Protein AF-A0A0F9HQ62-F1 (afdb_monomer_lite)

Secondary structure (DSSP, 8-state):
--SSHHHHGGGTS---S----------S-EE-TTS-EE-TTT--GGG--HHHHHHHHHHPBSGGG-SSS--BHHHHHHHHHHSS-SS-HHHHHHTTGGGG-

Organism: NCBI:txid412755

Sequence (101 aa):
MKNLRKKIARWLDPFPWPIEEAKIPQRKGTGTYTGRTLNIFTMGPNDVHVMDIAHALSNMCRYNGQVSHFYSVAEHCVLMARSKFPGDPKWKLLHDAGEAY

pLDDT: mean 83.93, std 18.99, range [43.59, 98.62]

Structure (mmCIF, N/CA/C/O backbone):
data_AF-A0A0F9HQ62-F1
#
_entry.id   AF-A0A0F9HQ62-F1
#
loop_
_atom_site.group_PDB
_atom_site.id
_atom_site.type_symbol
_atom_site.label_atom_id
_atom_site.label_alt_id
_atom_site.label_comp_id
_atom_site.label_asym_id
_atom_site.label_entity_id
_atom_site.label_seq_id
_atom_site.pdbx_PDB_ins_code
_atom_site.Cartn_x
_atom_site.Cartn_y
_atom_site.Cartn_z
_atom_site.occupancy
_atom_site.B_iso_or_equiv
_atom_site.auth_seq_id
_atom_site.auth_comp_id
_atom_site.auth_asym_id
_atom_site.auth_atom_id
_atom_site.pdbx_PDB_model_num
ATOM 1 N N . M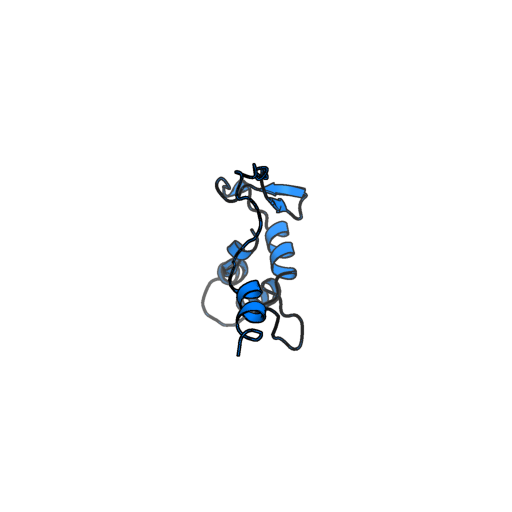ET A 1 1 ? -41.510 40.687 14.246 1.00 48.97 1 MET A N 1
ATOM 2 C CA . MET A 1 1 ? -40.257 40.469 13.476 1.00 48.97 1 MET A CA 1
ATOM 3 C C . MET A 1 1 ? -38.975 40.614 14.327 1.00 48.97 1 MET A C 1
ATOM 5 O O . MET A 1 1 ? -38.017 41.226 13.881 1.00 48.97 1 MET A O 1
ATOM 9 N N . LYS A 1 2 ? -38.905 40.042 15.545 1.00 47.22 2 LYS A N 1
ATOM 10 C CA . LYS A 1 2 ? -37.689 40.100 16.401 1.00 47.22 2 LYS A CA 1
ATOM 11 C C . LYS A 1 2 ? -37.133 38.726 16.821 1.00 47.22 2 LYS A C 1
ATOM 13 O O . LYS A 1 2 ? -36.043 38.668 17.373 1.00 47.22 2 LYS A O 1
ATOM 18 N N . ASN A 1 3 ? -37.824 37.628 16.492 1.00 50.69 3 ASN A N 1
ATOM 19 C CA . ASN A 1 3 ? -37.483 36.280 16.976 1.00 50.69 3 ASN A CA 1
ATOM 20 C C . ASN A 1 3 ? -36.916 35.311 15.926 1.00 50.69 3 ASN A C 1
ATOM 22 O O . ASN A 1 3 ? -36.605 34.179 16.277 1.00 50.69 3 ASN A O 1
ATOM 26 N N . LEU A 1 4 ? -36.713 35.734 14.672 1.00 44.91 4 LEU A N 1
ATOM 27 C CA . LEU A 1 4 ? -36.102 34.865 13.652 1.00 44.91 4 LEU A CA 1
ATOM 28 C C . LEU A 1 4 ? -34.595 35.120 13.462 1.00 44.91 4 LEU A C 1
ATOM 30 O O . LEU A 1 4 ? -33.841 34.189 13.206 1.00 44.91 4 LEU A O 1
ATOM 34 N N . ARG A 1 5 ? -34.121 36.356 13.687 1.00 45.31 5 ARG A N 1
ATOM 35 C CA . ARG A 1 5 ? -32.700 36.719 13.508 1.00 45.31 5 ARG A CA 1
ATOM 36 C C . ARG A 1 5 ? -31.768 36.217 14.620 1.00 45.31 5 ARG A C 1
ATOM 38 O O . ARG A 1 5 ? -30.586 36.039 14.367 1.00 45.31 5 ARG A O 1
ATOM 45 N N . LYS A 1 6 ? -32.277 35.927 15.825 1.00 44.19 6 LYS A N 1
ATOM 46 C CA . LYS A 1 6 ? -31.451 35.412 16.940 1.00 44.19 6 LYS A CA 1
ATOM 47 C C . LYS A 1 6 ? -31.192 33.901 16.889 1.00 44.19 6 LYS A C 1
ATOM 49 O O . LYS A 1 6 ? -30.223 33.445 17.477 1.00 44.19 6 LYS A O 1
ATOM 54 N N . LYS A 1 7 ? -32.026 33.120 16.190 1.00 43.59 7 LYS A N 1
ATOM 55 C CA . LYS A 1 7 ? -31.849 31.657 16.090 1.00 43.59 7 LYS A CA 1
ATOM 56 C C . LYS A 1 7 ? -30.829 31.243 15.022 1.00 43.59 7 LYS A C 1
ATOM 58 O O . LYS A 1 7 ? -30.242 30.177 15.143 1.00 43.59 7 LYS A O 1
ATOM 63 N N . ILE A 1 8 ? -30.596 32.094 14.021 1.00 44.50 8 ILE A N 1
ATOM 64 C CA . ILE A 1 8 ? -29.643 31.839 12.927 1.00 44.50 8 ILE A CA 1
ATOM 65 C C . ILE A 1 8 ? -28.205 32.221 13.330 1.00 44.50 8 ILE A C 1
ATOM 67 O O . ILE A 1 8 ? -27.259 31.577 12.897 1.00 44.50 8 ILE A O 1
ATOM 71 N N . ALA A 1 9 ? -28.031 33.190 14.236 1.00 44.97 9 ALA A N 1
ATOM 72 C CA . ALA A 1 9 ? -26.712 33.662 14.677 1.00 44.97 9 ALA A CA 1
ATOM 73 C C . ALA A 1 9 ? -25.855 32.605 15.406 1.00 44.97 9 ALA A C 1
ATOM 75 O O . ALA A 1 9 ? -24.640 32.725 15.437 1.00 44.97 9 ALA A O 1
ATOM 76 N N . ARG A 1 10 ? -26.453 31.535 15.946 1.00 47.06 10 ARG A N 1
ATOM 77 C CA . ARG A 1 10 ? -25.725 30.496 16.700 1.00 47.06 10 ARG A CA 1
ATOM 78 C C . ARG A 1 10 ? -24.934 29.513 15.818 1.00 47.06 10 ARG A C 1
ATOM 80 O O . A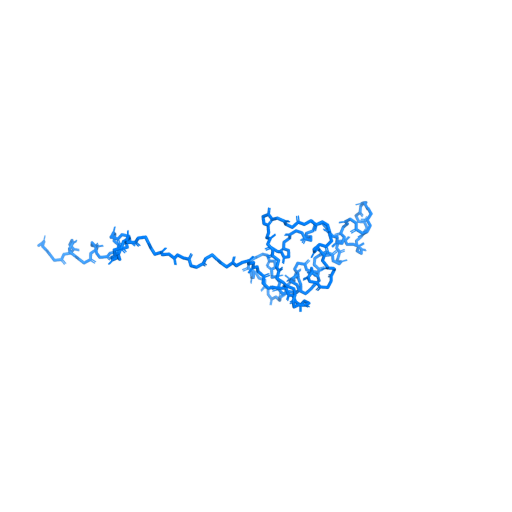RG A 1 10 ? -24.153 28.735 16.347 1.00 47.06 10 ARG A O 1
ATOM 87 N N . TRP A 1 11 ? -25.133 29.548 14.499 1.00 52.00 11 TRP A N 1
ATOM 88 C CA . TRP A 1 11 ? -24.398 28.724 13.527 1.00 52.00 11 TRP A CA 1
ATOM 89 C C . TRP A 1 11 ? -23.307 29.500 12.773 1.00 52.00 11 TRP A C 1
ATOM 91 O O . TRP A 1 11 ? -22.621 28.916 11.943 1.00 52.00 11 TRP A O 1
ATOM 101 N N . LEU A 1 12 ? -23.175 30.808 13.025 1.00 51.12 12 LEU A N 1
ATOM 102 C CA . LEU A 1 12 ? -22.242 31.694 12.318 1.00 51.12 12 LEU A CA 1
ATOM 103 C C . LEU A 1 12 ? -21.084 32.198 13.193 1.00 51.12 12 LEU A C 1
ATOM 105 O O . LEU A 1 12 ? -20.182 32.832 12.655 1.00 51.12 12 LEU A O 1
ATOM 109 N N . ASP A 1 13 ? -21.069 31.891 14.493 1.00 56.72 13 ASP A N 1
ATOM 110 C CA . ASP A 1 13 ? -19.880 32.056 15.337 1.00 56.72 13 ASP A CA 1
ATOM 111 C C . ASP A 1 13 ? -18.999 30.808 15.172 1.00 56.72 13 ASP A C 1
ATOM 113 O O . ASP A 1 13 ? -19.408 29.732 15.618 1.00 56.72 13 ASP A O 1
ATOM 117 N N . PRO A 1 14 ? -17.821 30.890 14.519 1.00 55.97 14 PRO A N 1
ATOM 118 C CA . PRO A 1 14 ? -17.131 29.687 14.069 1.00 55.97 14 PRO A CA 1
ATOM 119 C C . PRO A 1 14 ? -16.660 28.787 15.212 1.00 55.97 14 PRO A C 1
ATOM 121 O O . PRO A 1 14 ? -16.657 27.579 15.038 1.00 55.97 14 PRO A O 1
ATOM 124 N N . PHE A 1 15 ? -16.278 29.320 16.374 1.00 60.28 15 PHE A N 1
ATOM 125 C CA . PHE A 1 15 ? -15.702 28.526 17.464 1.00 60.28 15 PHE A CA 1
ATOM 126 C C . PHE A 1 15 ? -15.865 29.268 18.808 1.00 60.28 15 PHE A C 1
ATOM 128 O O . PHE A 1 15 ? -15.255 30.319 18.979 1.00 60.28 15 PHE A O 1
ATOM 135 N N . PRO A 1 16 ? -16.641 28.753 19.787 1.00 56.69 16 PRO A N 1
ATOM 136 C CA . PRO A 1 16 ? -16.853 29.396 21.089 1.00 56.69 16 PRO A CA 1
ATOM 137 C C . PRO A 1 16 ? -15.802 28.980 22.133 1.00 56.69 16 PRO A C 1
ATOM 139 O O . PRO A 1 16 ? -16.092 28.949 23.328 1.00 56.69 16 PRO A O 1
ATOM 142 N N . TRP A 1 17 ? -14.600 28.602 21.700 1.00 62.78 17 TRP A N 1
ATOM 143 C CA . TRP A 1 17 ? -13.517 28.213 22.600 1.00 62.78 17 TRP A CA 1
ATOM 144 C C . TRP A 1 17 ? -12.492 29.344 22.684 1.00 62.78 17 TRP A C 1
ATOM 146 O O . TRP A 1 17 ? -12.167 29.929 21.647 1.00 62.78 17 TRP A O 1
ATOM 156 N N . PRO A 1 18 ? -11.953 29.652 23.877 1.00 55.91 18 PRO A N 1
ATOM 157 C CA . PRO A 1 18 ? -10.786 30.508 23.963 1.00 55.91 18 PRO A CA 1
ATOM 158 C C . PRO A 1 18 ? -9.648 29.804 23.223 1.00 55.91 18 PRO A C 1
ATOM 160 O O . PRO A 1 18 ? -9.219 28.722 23.618 1.00 55.91 18 PRO A O 1
ATOM 163 N N . ILE A 1 19 ? -9.168 30.410 22.138 1.00 59.31 19 ILE A N 1
ATOM 164 C CA . ILE A 1 19 ? -7.872 30.102 21.518 1.00 59.31 19 ILE A CA 1
ATOM 165 C C . ILE A 1 19 ? -6.755 30.588 22.452 1.00 59.31 19 ILE A C 1
ATOM 167 O O . ILE A 1 19 ? -5.918 31.402 22.081 1.00 59.31 19 ILE A O 1
ATOM 171 N N . GLU A 1 20 ? -6.756 30.119 23.699 1.00 59.22 20 GLU A N 1
ATOM 172 C CA . GLU A 1 20 ? -5.493 29.991 24.408 1.00 59.22 20 GLU A CA 1
ATOM 173 C C . GLU A 1 20 ? -4.686 28.945 23.648 1.00 59.22 20 GLU A C 1
ATOM 175 O O . GLU A 1 20 ? -5.238 27.944 23.187 1.00 59.22 20 GLU A O 1
ATOM 180 N N . GLU A 1 21 ? -3.399 29.225 23.465 1.00 59.75 21 GLU A N 1
ATOM 181 C CA . GLU A 1 21 ? -2.413 28.386 22.793 1.00 59.75 21 GLU A CA 1
ATOM 182 C C . GLU A 1 21 ? -2.389 26.994 23.431 1.00 59.75 21 GLU A C 1
ATOM 184 O O . GLU A 1 21 ? -1.566 26.681 24.294 1.00 59.75 21 GLU A O 1
ATOM 189 N N . ALA A 1 22 ? -3.328 26.139 23.033 1.00 58.69 22 ALA A N 1
ATOM 190 C CA . ALA A 1 22 ? -3.341 24.753 23.419 1.00 58.69 22 ALA A CA 1
ATOM 191 C C . ALA A 1 22 ? -1.990 24.200 22.976 1.00 58.69 22 ALA A C 1
ATOM 193 O O . ALA A 1 22 ? -1.700 24.127 21.781 1.00 58.69 22 ALA A O 1
ATOM 194 N N . LYS A 1 23 ? -1.130 23.861 23.942 1.00 57.09 23 LYS A N 1
ATOM 195 C CA . LYS A 1 23 ? 0.109 23.129 23.691 1.00 57.09 23 LYS A CA 1
ATOM 196 C C . LYS A 1 23 ? -0.289 21.765 23.152 1.00 57.09 23 LYS A C 1
ATOM 198 O O . LYS A 1 23 ? -0.427 20.814 23.916 1.00 57.09 23 LYS A O 1
ATOM 203 N N . ILE A 1 24 ? -0.523 21.685 21.844 1.00 58.53 24 ILE A N 1
ATOM 204 C CA . ILE A 1 24 ? -0.769 20.429 21.151 1.00 58.53 24 ILE A CA 1
ATOM 205 C C . ILE A 1 24 ? 0.492 19.599 21.395 1.00 58.53 24 ILE A C 1
ATOM 207 O O . ILE A 1 24 ? 1.576 20.018 20.973 1.00 58.53 24 ILE A O 1
ATOM 211 N N . PRO A 1 25 ? 0.409 18.476 22.132 1.00 57.88 25 PRO A N 1
ATOM 212 C CA . PRO A 1 25 ? 1.575 17.646 22.355 1.00 57.88 25 PRO A CA 1
ATOM 213 C C . PRO A 1 25 ? 2.072 17.192 20.987 1.00 57.88 25 PRO A C 1
ATOM 215 O O . PRO A 1 25 ? 1.357 16.509 20.253 1.00 57.88 25 PRO A O 1
ATOM 218 N N . GLN A 1 26 ? 3.287 17.609 20.632 1.00 61.31 26 GLN A N 1
ATOM 219 C CA . GLN A 1 26 ? 3.912 17.205 19.382 1.00 61.31 26 GLN A CA 1
ATOM 220 C C . GLN A 1 26 ? 4.107 15.690 19.447 1.00 61.31 26 GLN A C 1
ATOM 222 O O . GLN A 1 26 ? 4.949 15.190 20.199 1.00 61.31 26 GLN A O 1
ATOM 227 N N . ARG A 1 27 ? 3.281 14.931 18.717 1.00 62.69 27 ARG A N 1
ATOM 228 C CA . ARG A 1 27 ? 3.495 13.489 18.579 1.00 62.69 27 ARG A CA 1
ATOM 229 C C . ARG A 1 27 ? 4.848 13.305 17.897 1.00 62.69 27 ARG A C 1
ATOM 231 O O . ARG A 1 27 ? 5.066 13.830 16.813 1.00 62.69 27 ARG A O 1
ATOM 238 N N . LYS A 1 28 ? 5.755 12.557 18.538 1.00 70.69 28 LYS A N 1
ATOM 239 C CA . LYS A 1 28 ? 7.112 12.288 18.023 1.00 70.69 28 LYS A CA 1
ATOM 240 C C . LYS A 1 28 ? 7.121 11.564 16.664 1.00 70.69 28 LYS A C 1
ATOM 242 O O . LYS A 1 28 ? 8.153 11.557 16.005 1.00 70.69 28 LYS A O 1
ATOM 247 N N . GLY A 1 29 ? 5.999 10.972 16.257 1.00 82.12 29 GLY A N 1
ATOM 248 C CA . GLY A 1 29 ? 5.803 10.349 14.953 1.00 82.12 29 GLY A CA 1
ATOM 249 C C . GLY A 1 29 ? 4.488 9.571 14.875 1.00 82.12 29 GLY A C 1
ATOM 250 O O . GLY A 1 29 ? 3.737 9.496 15.853 1.00 82.12 29 GLY A O 1
ATOM 251 N N . THR A 1 30 ? 4.232 8.986 13.710 1.00 86.06 30 THR A N 1
ATOM 252 C CA . THR A 1 30 ? 3.127 8.061 13.437 1.00 86.06 30 THR A CA 1
ATOM 253 C C . THR A 1 30 ? 3.593 6.624 13.674 1.00 86.06 30 THR A C 1
ATOM 255 O O . THR A 1 30 ? 4.717 6.261 13.328 1.00 86.06 30 THR A O 1
ATOM 258 N N . GLY A 1 31 ? 2.753 5.799 14.301 1.00 91.19 31 GLY A N 1
ATOM 259 C CA . GLY A 1 31 ? 3.036 4.374 14.480 1.00 91.19 31 GLY A CA 1
ATOM 260 C C . GLY A 1 31 ? 2.797 3.594 13.188 1.00 91.19 31 GLY A C 1
ATOM 261 O O . GLY A 1 31 ? 1.828 3.854 12.482 1.00 91.19 31 GLY A O 1
ATOM 262 N N . THR A 1 32 ? 3.670 2.639 12.893 1.00 94.00 32 THR A N 1
ATOM 263 C CA . THR A 1 32 ? 3.592 1.764 11.711 1.00 94.00 32 THR A CA 1
ATOM 264 C C . THR A 1 32 ? 3.140 0.351 12.090 1.00 94.00 32 THR A C 1
ATOM 266 O O . THR A 1 32 ? 3.156 -0.019 13.267 1.00 94.00 32 THR A O 1
ATOM 269 N N . TYR A 1 33 ? 2.757 -0.461 11.101 1.00 95.56 33 TYR A N 1
ATOM 270 C CA . TYR A 1 33 ? 2.288 -1.833 11.323 1.00 95.56 33 TYR A CA 1
ATOM 271 C C . TYR A 1 33 ? 3.366 -2.737 11.941 1.00 95.56 33 TYR A C 1
ATOM 273 O O . TYR A 1 33 ? 3.077 -3.557 12.808 1.00 95.56 33 TYR A O 1
ATOM 281 N N . THR A 1 34 ? 4.629 -2.547 11.564 1.00 94.69 34 THR A N 1
ATOM 282 C CA . THR A 1 34 ? 5.777 -3.269 12.124 1.00 94.69 34 THR A CA 1
ATOM 283 C C . THR A 1 34 ? 6.187 -2.789 13.523 1.00 94.69 34 THR A C 1
ATOM 285 O O . THR A 1 34 ? 7.173 -3.280 14.073 1.00 94.69 34 THR A O 1
ATOM 288 N N . GLY A 1 35 ? 5.449 -1.849 14.125 1.00 92.31 35 GLY A N 1
ATOM 289 C CA . GLY A 1 35 ? 5.704 -1.346 15.478 1.00 92.31 35 GLY A CA 1
ATOM 290 C C . GLY A 1 35 ? 6.778 -0.257 15.557 1.00 92.31 35 GLY A C 1
ATOM 291 O O . GLY A 1 35 ? 7.206 0.107 16.653 1.00 92.31 35 GLY A O 1
ATOM 292 N N . ARG A 1 36 ? 7.221 0.292 14.419 1.00 89.94 36 ARG A N 1
ATOM 293 C CA . ARG A 1 36 ? 8.157 1.427 14.375 1.00 89.94 36 ARG A CA 1
ATOM 294 C C . ARG A 1 36 ? 7.407 2.746 14.538 1.00 89.94 36 ARG A C 1
ATOM 296 O O . ARG A 1 36 ? 6.251 2.859 14.130 1.00 89.94 36 ARG A O 1
ATOM 303 N N . THR A 1 37 ? 8.078 3.753 15.090 1.00 91.50 37 THR A N 1
ATOM 304 C CA . THR A 1 37 ? 7.590 5.141 15.100 1.00 91.50 37 THR A CA 1
ATOM 305 C C . THR A 1 37 ? 8.298 5.917 14.002 1.00 91.50 37 THR A C 1
ATOM 307 O O . THR A 1 37 ? 9.525 5.963 13.984 1.00 91.50 37 THR A O 1
ATOM 310 N N . LEU A 1 38 ? 7.525 6.525 13.108 1.00 90.06 38 LEU A N 1
ATOM 311 C CA . LEU A 1 38 ? 8.013 7.186 11.907 1.00 90.06 38 LEU A CA 1
ATOM 312 C C . LEU A 1 38 ? 7.724 8.684 11.954 1.00 90.06 38 LEU A C 1
ATOM 314 O O . LEU A 1 38 ? 6.593 9.101 12.199 1.00 90.06 38 LEU A O 1
ATOM 318 N N . ASN A 1 39 ? 8.741 9.498 11.695 1.00 91.25 39 ASN A N 1
ATOM 319 C CA . ASN A 1 39 ? 8.574 10.934 11.511 1.00 91.25 39 ASN A CA 1
ATOM 320 C C . ASN A 1 39 ? 8.590 11.257 10.013 1.00 91.25 39 ASN A C 1
ATOM 322 O O . ASN A 1 39 ? 9.632 11.163 9.368 1.00 91.25 39 ASN A O 1
ATOM 326 N N . ILE A 1 40 ? 7.441 11.672 9.479 1.00 88.06 40 ILE A N 1
ATOM 327 C CA . ILE A 1 40 ? 7.262 11.989 8.054 1.00 88.06 40 ILE A CA 1
ATOM 328 C C . ILE A 1 40 ? 8.120 13.158 7.559 1.00 88.06 40 ILE A C 1
ATOM 330 O O . ILE A 1 40 ? 8.422 13.233 6.375 1.00 88.06 40 ILE A O 1
ATOM 334 N N . PHE A 1 41 ? 8.563 14.049 8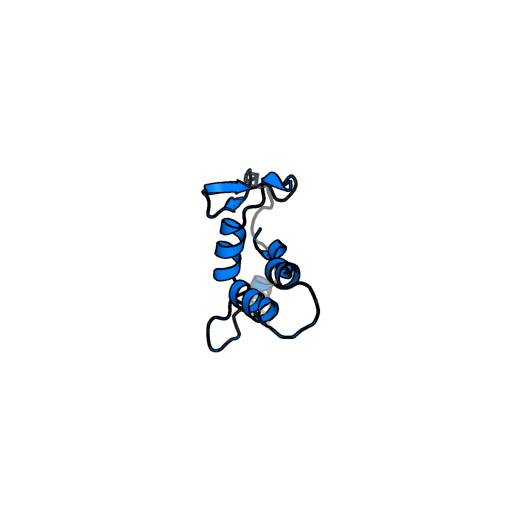.448 1.00 90.25 41 PHE A N 1
ATOM 335 C CA . PHE A 1 41 ? 9.386 15.199 8.070 1.00 90.25 41 PHE A CA 1
ATOM 336 C C . PHE A 1 41 ? 10.881 14.878 8.015 1.00 90.25 41 PHE A C 1
ATOM 338 O O . PHE A 1 41 ? 11.648 15.651 7.449 1.00 90.25 41 PHE A O 1
ATOM 345 N N . THR A 1 42 ? 11.309 13.766 8.620 1.00 91.06 42 THR A N 1
ATOM 346 C CA . THR A 1 42 ? 12.731 13.401 8.731 1.00 91.06 42 THR A CA 1
ATOM 347 C C . THR A 1 42 ? 13.035 11.984 8.248 1.00 91.06 42 THR A C 1
ATOM 349 O O . THR A 1 42 ? 14.152 11.516 8.452 1.00 91.06 42 THR A O 1
ATOM 352 N N . MET A 1 43 ? 12.059 11.280 7.667 1.00 90.06 43 MET A N 1
ATOM 353 C CA . MET A 1 43 ? 12.235 9.907 7.190 1.00 90.06 43 MET A CA 1
ATOM 354 C C . MET A 1 43 ? 13.262 9.819 6.055 1.00 90.06 43 MET A C 1
ATOM 356 O O . MET A 1 43 ? 13.307 10.667 5.163 1.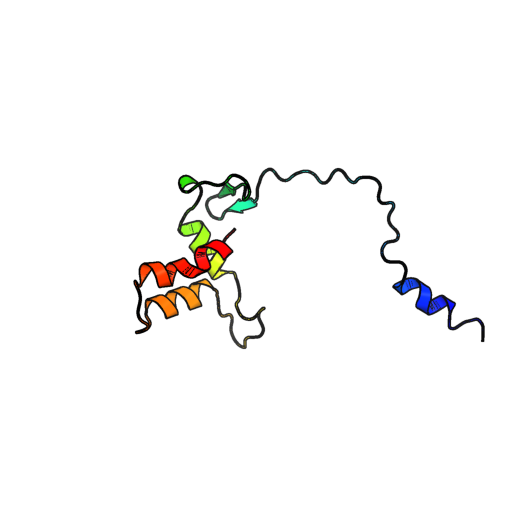00 90.06 43 MET A O 1
ATOM 360 N N . GLY A 1 44 ? 14.065 8.760 6.076 1.00 91.81 44 GLY A N 1
ATOM 361 C CA . GLY A 1 44 ? 14.961 8.366 4.997 1.00 91.81 44 GLY A CA 1
ATOM 362 C C . GLY A 1 44 ? 14.599 6.998 4.403 1.00 91.81 44 GLY A C 1
ATOM 363 O O . GLY A 1 44 ? 13.682 6.323 4.871 1.00 91.81 44 GLY A O 1
ATOM 364 N N . PRO A 1 45 ? 15.351 6.528 3.389 1.00 92.62 45 PRO A N 1
ATOM 365 C CA . PRO A 1 45 ? 15.062 5.261 2.708 1.00 92.62 45 PRO A CA 1
ATOM 366 C C . PRO A 1 45 ? 15.034 4.028 3.625 1.00 92.62 45 PRO A C 1
ATOM 368 O O . PRO A 1 45 ? 14.299 3.085 3.356 1.00 92.62 45 PRO A O 1
ATOM 371 N N . ASN A 1 46 ? 15.808 4.035 4.715 1.00 93.25 46 ASN A N 1
ATOM 372 C CA . ASN A 1 46 ? 15.880 2.918 5.666 1.00 93.25 46 ASN A CA 1
ATOM 373 C C . ASN A 1 46 ? 14.669 2.838 6.609 1.00 93.25 46 ASN A C 1
ATOM 375 O O . ASN A 1 46 ? 14.454 1.803 7.244 1.00 93.25 46 ASN A O 1
ATOM 379 N N . ASP A 1 47 ? 13.888 3.915 6.706 1.00 92.50 47 ASP A N 1
ATOM 380 C CA . ASP A 1 47 ? 12.687 3.953 7.537 1.00 92.50 47 ASP A CA 1
ATOM 381 C C . ASP A 1 47 ? 11.475 3.335 6.820 1.00 92.50 47 ASP A C 1
ATOM 383 O O . ASP A 1 47 ? 10.511 2.922 7.466 1.00 92.50 47 ASP A O 1
ATOM 387 N N . VAL A 1 48 ? 11.543 3.217 5.489 1.00 93.19 48 VAL A N 1
ATOM 388 C CA . VAL A 1 48 ? 10.492 2.652 4.639 1.00 93.19 48 VAL A CA 1
ATOM 389 C C . VAL A 1 48 ? 10.517 1.126 4.701 1.00 93.19 48 VAL A C 1
ATOM 391 O O . VAL A 1 48 ? 11.547 0.490 4.469 1.00 93.19 48 VAL A O 1
ATOM 394 N N . HIS A 1 49 ? 9.363 0.512 4.966 1.00 95.44 49 HIS A N 1
ATOM 395 C CA . HIS A 1 49 ? 9.246 -0.942 5.045 1.00 95.44 49 HIS A CA 1
ATOM 396 C C . HIS A 1 49 ? 8.070 -1.462 4.217 1.00 95.44 49 HIS A C 1
ATOM 398 O O . HIS A 1 49 ? 6.930 -1.029 4.372 1.00 95.44 49 HIS A O 1
ATOM 404 N N . VAL A 1 50 ? 8.327 -2.462 3.369 1.00 95.94 50 VAL A N 1
ATOM 405 C CA . VAL A 1 50 ? 7.321 -2.996 2.432 1.00 95.94 50 VAL A CA 1
ATOM 406 C C . VAL A 1 50 ? 6.076 -3.547 3.133 1.00 95.94 50 VAL A C 1
ATOM 408 O O . VAL A 1 50 ? 4.974 -3.398 2.616 1.00 95.94 50 VAL A O 1
ATOM 411 N N . MET A 1 51 ? 6.224 -4.134 4.327 1.00 97.56 51 MET A N 1
ATOM 412 C CA . MET A 1 51 ? 5.075 -4.637 5.094 1.00 97.56 51 MET A CA 1
ATOM 413 C C . MET A 1 51 ? 4.203 -3.513 5.655 1.00 97.56 51 MET A C 1
ATOM 415 O O . MET A 1 51 ? 2.995 -3.701 5.757 1.00 97.56 51 MET A O 1
ATOM 419 N N . ASP A 1 52 ? 4.789 -2.360 5.988 1.00 97.00 52 ASP A N 1
ATOM 420 C CA . ASP A 1 52 ? 4.021 -1.199 6.446 1.00 97.00 52 ASP A CA 1
ATOM 421 C C . ASP A 1 52 ? 3.218 -0.611 5.288 1.00 97.00 52 ASP A C 1
ATOM 423 O O . ASP A 1 52 ? 2.018 -0.386 5.431 1.00 97.00 52 ASP A O 1
ATOM 427 N N . ILE A 1 53 ? 3.854 -0.482 4.116 1.00 97.38 53 ILE A N 1
ATOM 428 C CA . ILE A 1 53 ? 3.190 -0.061 2.877 1.00 97.38 53 ILE A CA 1
ATOM 429 C C . ILE A 1 53 ? 2.041 -1.014 2.549 1.00 97.38 53 ILE A C 1
ATOM 431 O O . ILE A 1 53 ? 0.895 -0.589 2.439 1.00 97.38 53 ILE A O 1
ATOM 435 N N . ALA A 1 54 ? 2.316 -2.316 2.435 1.00 98.06 54 ALA A N 1
ATOM 436 C CA . ALA A 1 54 ? 1.302 -3.301 2.076 1.00 98.06 54 ALA A CA 1
ATOM 437 C C . ALA A 1 54 ? 0.118 -3.290 3.055 1.00 98.06 54 ALA A C 1
ATOM 439 O O . ALA A 1 54 ? -1.033 -3.344 2.619 1.00 98.06 54 ALA A O 1
ATOM 440 N N . HIS A 1 55 ? 0.382 -3.182 4.361 1.00 98.19 55 HIS A N 1
ATOM 441 C CA . HIS A 1 55 ? -0.668 -3.125 5.371 1.00 98.19 55 HIS A CA 1
ATOM 442 C C . HIS A 1 55 ? -1.509 -1.847 5.262 1.00 98.19 55 HIS A C 1
ATOM 444 O O . HIS A 1 55 ? -2.736 -1.934 5.230 1.00 98.19 55 HIS A O 1
ATOM 450 N N . ALA A 1 56 ? -0.878 -0.673 5.168 1.00 97.88 56 ALA A N 1
ATOM 451 C CA . ALA A 1 56 ? -1.588 0.598 5.040 1.00 97.88 56 ALA A CA 1
ATOM 452 C C . ALA A 1 56 ? -2.436 0.636 3.757 1.00 97.88 56 ALA A C 1
ATOM 454 O O . ALA A 1 56 ? -3.650 0.831 3.824 1.00 97.88 56 ALA A O 1
ATOM 455 N N . LEU A 1 57 ? -1.832 0.333 2.599 1.00 98.44 57 LEU A N 1
ATOM 456 C CA . LEU A 1 57 ? -2.517 0.343 1.302 1.00 98.44 57 LEU A CA 1
ATOM 457 C C . LEU A 1 57 ? -3.678 -0.663 1.229 1.00 98.44 57 LEU A C 1
ATOM 459 O O . LEU A 1 57 ? -4.654 -0.411 0.523 1.00 98.44 57 LEU A O 1
ATOM 463 N N . SER A 1 58 ? -3.602 -1.790 1.949 1.00 98.31 58 SER A N 1
ATOM 464 C CA . SER A 1 58 ? -4.689 -2.785 1.994 1.00 98.31 58 SER A CA 1
ATOM 465 C C . SER A 1 58 ? -5.907 -2.304 2.782 1.00 98.31 58 SER A C 1
ATOM 467 O O . SER A 1 58 ? -7.001 -2.819 2.575 1.00 98.31 58 SER A O 1
ATOM 469 N N . ASN A 1 59 ? -5.736 -1.318 3.665 1.00 97.69 59 ASN A N 1
ATOM 470 C CA . ASN A 1 59 ? -6.813 -0.753 4.478 1.00 97.69 59 ASN A CA 1
ATOM 471 C C . ASN A 1 59 ? -7.345 0.585 3.936 1.00 97.69 59 ASN A C 1
ATOM 473 O O . ASN A 1 59 ? -8.397 1.048 4.375 1.00 97.69 59 ASN A O 1
ATOM 477 N N . MET A 1 60 ? -6.663 1.204 2.969 1.00 98.00 60 MET A N 1
ATOM 478 C CA . MET A 1 60 ? -7.122 2.442 2.339 1.00 98.00 60 MET A CA 1
ATOM 479 C C . MET A 1 60 ? -8.069 2.154 1.182 1.00 98.00 60 MET A C 1
ATOM 481 O O . MET A 1 60 ? -7.694 1.507 0.205 1.00 98.00 60 MET A O 1
ATOM 485 N N . CYS A 1 61 ? -9.296 2.660 1.285 1.00 98.00 61 CYS A N 1
ATOM 486 C CA . CYS A 1 61 ? -10.301 2.521 0.238 1.00 98.00 61 CYS A CA 1
ATOM 487 C C . CYS A 1 61 ? -10.116 3.586 -0.846 1.00 98.00 61 CYS A C 1
ATOM 489 O O . CYS A 1 61 ? -9.950 4.769 -0.543 1.00 98.00 61 CYS A O 1
ATOM 491 N N . ARG A 1 62 ? -10.228 3.190 -2.114 1.00 97.19 62 ARG A N 1
ATOM 492 C CA . ARG A 1 62 ? -10.258 4.127 -3.242 1.00 97.19 62 ARG A CA 1
ATOM 493 C C . ARG A 1 62 ? -11.638 4.760 -3.410 1.00 97.19 62 ARG A C 1
ATOM 495 O O . ARG A 1 62 ? -12.632 4.325 -2.827 1.00 97.19 62 ARG A O 1
ATOM 502 N N . TYR A 1 63 ? -11.688 5.820 -4.218 1.00 96.44 63 TYR A N 1
ATOM 503 C CA . TYR A 1 63 ? -12.917 6.559 -4.539 1.00 96.44 63 TYR A CA 1
ATOM 504 C C . TYR A 1 63 ? -13.664 7.075 -3.295 1.00 96.44 63 TYR A C 1
ATOM 506 O O . TYR A 1 63 ? -14.889 7.171 -3.297 1.00 96.44 63 TYR A O 1
ATOM 514 N N . ASN A 1 64 ? -12.934 7.371 -2.212 1.00 95.88 64 ASN A N 1
ATOM 515 C CA . ASN A 1 64 ? -13.491 7.772 -0.915 1.00 95.88 64 ASN A CA 1
ATOM 516 C C . ASN A 1 64 ? -14.567 6.806 -0.381 1.00 95.88 64 ASN A C 1
ATOM 518 O O . ASN A 1 64 ? -15.508 7.228 0.290 1.00 95.88 64 ASN A O 1
ATOM 522 N N . GLY A 1 65 ? -14.468 5.514 -0.714 1.00 96.44 65 GLY A N 1
ATOM 523 C CA . GLY A 1 65 ? -15.444 4.506 -0.301 1.00 96.44 65 GLY A CA 1
ATOM 524 C C . GLY A 1 65 ? -16.777 4.550 -1.048 1.00 96.44 65 GLY A C 1
ATOM 525 O O . GLY A 1 65 ? -17.682 3.805 -0.685 1.00 96.44 65 GLY A O 1
ATOM 526 N N . GLN A 1 66 ? -16.913 5.357 -2.106 1.00 97.62 66 GLN A N 1
ATOM 527 C CA . GLN A 1 66 ? -18.104 5.383 -2.967 1.00 97.62 66 GLN A CA 1
ATOM 528 C C . GLN A 1 66 ? -18.104 4.213 -3.961 1.00 97.62 66 GLN A C 1
ATOM 530 O O . GLN A 1 66 ? -18.187 4.386 -5.175 1.00 97.62 66 GLN A O 1
ATOM 535 N N . VAL A 1 67 ? -17.974 3.001 -3.430 1.00 96.56 67 VAL A N 1
ATOM 536 C CA . VAL A 1 67 ? -17.888 1.747 -4.177 1.00 96.56 67 VAL A CA 1
ATOM 537 C C . VAL A 1 67 ? -18.842 0.723 -3.579 1.00 96.56 67 VAL A C 1
ATOM 539 O O . VAL A 1 67 ? -19.112 0.729 -2.381 1.00 96.56 67 VAL A O 1
ATOM 542 N N . SER A 1 68 ? -19.365 -0.172 -4.416 1.00 97.06 68 SER A N 1
ATOM 543 C CA . SER A 1 68 ? -20.274 -1.239 -3.973 1.00 97.06 68 SER A CA 1
ATOM 544 C C . SER A 1 68 ? -19.571 -2.331 -3.163 1.00 97.06 68 SER A C 1
ATOM 546 O O . SER A 1 68 ? -20.215 -3.032 -2.389 1.00 97.06 68 SER A O 1
ATOM 548 N N . HIS A 1 69 ? -18.258 -2.467 -3.341 1.00 97.06 69 HIS A N 1
ATOM 549 C CA . HIS A 1 69 ? -17.396 -3.406 -2.636 1.00 97.06 69 HIS A CA 1
ATOM 550 C C . HIS A 1 69 ? -16.095 -2.691 -2.293 1.00 97.06 69 HIS A C 1
ATOM 552 O O . HIS A 1 69 ? -15.637 -1.853 -3.070 1.00 97.06 69 HIS A O 1
ATOM 558 N N . PHE A 1 70 ? -15.509 -3.011 -1.141 1.00 98.00 70 PHE A N 1
ATOM 559 C CA . PHE A 1 70 ? -14.247 -2.416 -0.720 1.00 98.00 70 PHE A CA 1
ATOM 560 C C . PHE A 1 70 ? -13.166 -2.664 -1.777 1.00 98.00 70 PHE A C 1
ATOM 562 O O . PHE A 1 70 ? -12.865 -3.812 -2.091 1.00 98.00 70 PHE A O 1
ATOM 569 N N . TYR A 1 71 ? -12.614 -1.578 -2.315 1.00 98.06 71 TYR A N 1
ATOM 570 C CA . TYR A 1 71 ? -11.579 -1.602 -3.341 1.00 98.06 71 TYR A CA 1
ATOM 571 C C . TYR A 1 71 ? -10.372 -0.837 -2.815 1.00 98.06 71 TYR A C 1
ATOM 573 O O . TYR A 1 71 ? -10.399 0.393 -2.700 1.00 98.06 71 TYR A O 1
ATOM 581 N N . SER A 1 72 ? -9.341 -1.580 -2.423 1.00 98.62 72 SER A N 1
ATOM 582 C CA . SER A 1 72 ? -8.190 -1.000 -1.731 1.00 98.62 72 SER A CA 1
ATOM 583 C C . SER A 1 72 ? -7.177 -0.379 -2.691 1.00 98.62 72 SER A C 1
ATOM 585 O O . SER A 1 72 ? -7.099 -0.736 -3.870 1.00 98.62 72 SER A O 1
ATOM 587 N N . VAL A 1 73 ? -6.344 0.528 -2.179 1.00 98.56 73 VAL A N 1
ATOM 588 C CA . VAL A 1 73 ? -5.178 1.030 -2.921 1.00 98.56 73 VAL A CA 1
ATOM 589 C C . VAL A 1 73 ? -4.219 -0.121 -3.254 1.00 98.56 73 VAL A C 1
ATOM 591 O O . VAL A 1 73 ? -3.720 -0.195 -4.376 1.00 98.56 73 VAL A O 1
ATOM 594 N N . ALA A 1 74 ? -4.027 -1.082 -2.341 1.00 98.50 74 ALA A N 1
ATOM 595 C CA . ALA A 1 74 ? -3.191 -2.259 -2.599 1.00 98.50 74 ALA A CA 1
ATOM 596 C C . ALA A 1 74 ? -3.715 -3.112 -3.766 1.00 98.50 74 ALA A C 1
ATOM 598 O O . ALA A 1 74 ? -2.936 -3.531 -4.624 1.00 98.50 74 ALA A O 1
ATOM 599 N N . GLU A 1 75 ? -5.027 -3.352 -3.823 1.00 98.25 75 GLU A N 1
ATOM 600 C CA . GLU A 1 75 ? -5.659 -4.100 -4.912 1.00 98.25 75 GLU A CA 1
ATOM 601 C C . GLU A 1 75 ? -5.439 -3.408 -6.261 1.00 98.25 75 GLU A C 1
ATOM 603 O O . GLU A 1 75 ? -4.988 -4.047 -7.214 1.00 98.25 75 GLU A O 1
ATOM 608 N N . HIS A 1 76 ? -5.659 -2.092 -6.318 1.00 97.75 76 HIS A N 1
ATOM 609 C CA . HIS A 1 76 ? -5.373 -1.271 -7.497 1.00 97.75 76 HIS A CA 1
ATOM 610 C C . HIS A 1 76 ? -3.925 -1.421 -7.975 1.00 97.75 76 HIS A C 1
ATOM 612 O O . HIS A 1 76 ? -3.688 -1.722 -9.147 1.00 97.75 76 HIS A O 1
ATOM 618 N N . CYS A 1 77 ? -2.951 -1.294 -7.072 1.00 98.06 77 CYS A N 1
ATOM 619 C CA . CYS A 1 77 ? -1.534 -1.447 -7.404 1.00 98.06 77 CYS A CA 1
ATOM 620 C C . CYS A 1 77 ? -1.201 -2.843 -7.950 1.00 98.06 77 CYS A C 1
ATOM 622 O O . CYS A 1 77 ? -0.461 -2.975 -8.929 1.00 98.06 77 CYS A O 1
ATOM 624 N N . VAL A 1 78 ? -1.773 -3.900 -7.364 1.00 98.12 78 VAL A N 1
ATOM 625 C CA . VAL A 1 78 ? -1.580 -5.280 -7.834 1.00 98.12 78 VAL A CA 1
ATOM 626 C C . VAL A 1 78 ? -2.194 -5.486 -9.220 1.00 98.12 78 VAL A C 1
ATOM 628 O O . VAL A 1 78 ? -1.561 -6.103 -10.084 1.00 98.12 78 VAL A O 1
ATOM 631 N N . LEU A 1 79 ? -3.396 -4.960 -9.467 1.00 98.00 79 LEU A N 1
ATOM 632 C CA . LEU A 1 79 ? -4.042 -5.023 -10.779 1.00 98.00 79 LEU A CA 1
ATOM 633 C C . LEU A 1 79 ? -3.226 -4.269 -11.837 1.00 98.00 79 LEU A C 1
ATOM 635 O O . LEU A 1 79 ? -2.999 -4.799 -12.926 1.00 98.00 79 LEU A O 1
ATOM 639 N N . MET A 1 80 ? -2.694 -3.090 -11.502 1.00 97.50 80 MET A N 1
ATOM 640 C CA . MET A 1 80 ? -1.800 -2.327 -12.378 1.00 97.50 80 MET A CA 1
ATOM 641 C C . MET A 1 80 ? -0.518 -3.100 -12.702 1.00 97.50 80 MET A C 1
ATOM 643 O O . MET A 1 80 ? -0.130 -3.189 -13.872 1.00 97.50 80 MET A O 1
ATOM 647 N N . ALA A 1 81 ? 0.112 -3.727 -11.708 1.00 97.88 81 ALA A N 1
ATOM 648 C CA . ALA A 1 81 ? 1.306 -4.545 -11.910 1.00 97.88 81 ALA A CA 1
ATOM 649 C C . ALA A 1 81 ? 1.048 -5.756 -12.827 1.00 97.88 81 ALA A C 1
ATOM 651 O O . ALA A 1 81 ? 1.886 -6.068 -13.674 1.00 97.88 81 ALA A O 1
ATOM 652 N N . ARG A 1 82 ? -0.125 -6.396 -12.704 1.00 98.06 82 ARG A N 1
ATOM 653 C CA . ARG A 1 82 ? -0.553 -7.552 -13.521 1.00 98.06 82 ARG A CA 1
ATOM 654 C C . ARG A 1 82 ? -1.106 -7.182 -14.898 1.00 98.06 82 ARG A C 1
ATOM 656 O O . ARG A 1 82 ? -1.246 -8.052 -15.756 1.00 98.06 82 ARG A O 1
ATOM 663 N N . SER A 1 83 ? -1.446 -5.916 -15.113 1.00 97.12 83 SER A N 1
ATOM 664 C CA . SER A 1 83 ? -1.976 -5.437 -16.387 1.00 97.12 83 SER A CA 1
ATOM 665 C C . SER A 1 83 ? -0.930 -5.484 -17.508 1.00 97.12 83 SER A C 1
ATOM 667 O O . SER A 1 83 ? 0.280 -5.425 -17.272 1.00 97.12 83 SER A O 1
ATOM 669 N N . LYS A 1 84 ? -1.414 -5.484 -18.755 1.00 95.94 84 LYS A N 1
ATOM 670 C CA . LYS A 1 84 ? -0.581 -5.359 -19.961 1.00 95.94 84 LYS A CA 1
ATOM 671 C C . LYS A 1 84 ? -0.147 -3.917 -20.258 1.00 95.94 84 LYS A C 1
ATOM 673 O O . LYS A 1 84 ? 0.427 -3.673 -21.316 1.00 95.94 84 LYS A O 1
ATOM 678 N N . PHE A 1 85 ? -0.430 -2.961 -19.366 1.00 92.31 85 PHE A N 1
ATOM 679 C CA . PHE A 1 85 ? 0.029 -1.588 -19.554 1.00 92.31 85 PHE A CA 1
ATOM 680 C C . PHE A 1 85 ? 1.562 -1.532 -19.560 1.00 92.31 85 PHE A C 1
ATOM 682 O O . PHE A 1 85 ? 2.196 -2.254 -18.773 1.00 92.31 85 PHE A O 1
ATOM 689 N N . PRO A 1 86 ? 2.151 -0.692 -20.430 1.00 93.12 86 PRO A N 1
ATOM 690 C CA . PRO A 1 86 ? 3.596 -0.538 -20.521 1.00 93.12 86 PRO A CA 1
ATOM 691 C C . PRO A 1 86 ? 4.187 -0.050 -19.193 1.00 93.12 86 PRO A C 1
ATOM 693 O O . PRO A 1 86 ? 3.514 0.601 -18.395 1.00 93.12 86 PRO A O 1
ATOM 696 N N . GLY A 1 87 ? 5.463 -0.364 -18.973 1.00 95.06 87 GLY A N 1
ATOM 697 C CA . GLY A 1 87 ? 6.199 -0.007 -17.762 1.00 95.06 87 GLY A CA 1
ATOM 698 C C . GLY A 1 87 ? 6.569 -1.216 -16.903 1.00 95.06 87 GLY A C 1
ATOM 699 O O . GLY A 1 87 ? 5.981 -2.294 -17.011 1.00 95.06 87 GLY A O 1
ATOM 700 N N . ASP A 1 88 ? 7.572 -1.024 -16.050 1.00 97.56 88 ASP A N 1
ATOM 701 C CA . ASP A 1 88 ? 8.058 -2.061 -15.141 1.00 97.56 88 ASP A CA 1
ATOM 702 C C . ASP A 1 88 ? 6.953 -2.454 -14.138 1.00 97.56 88 ASP A C 1
ATOM 704 O O . ASP A 1 88 ? 6.398 -1.578 -13.460 1.0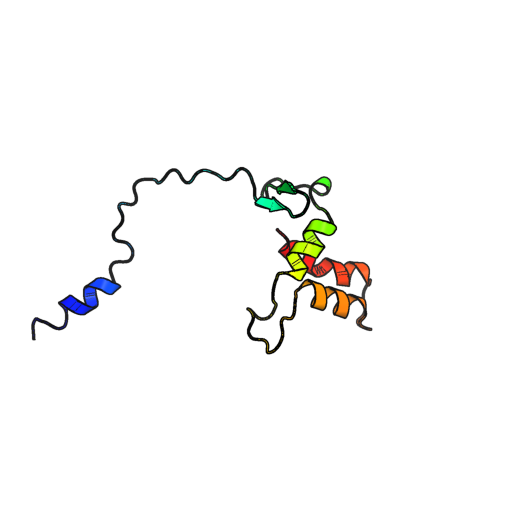0 97.56 88 ASP A O 1
ATOM 708 N N . PRO A 1 89 ? 6.633 -3.752 -13.993 1.00 97.31 89 PRO A N 1
ATOM 709 C CA . PRO A 1 89 ? 5.682 -4.228 -12.995 1.00 97.31 89 PRO A CA 1
ATOM 710 C C . PRO A 1 89 ? 5.979 -3.767 -11.562 1.00 97.31 89 PRO A C 1
ATOM 712 O O . PRO A 1 89 ? 5.040 -3.515 -10.813 1.00 97.31 89 PRO A O 1
ATOM 715 N N . LYS A 1 90 ? 7.251 -3.616 -11.174 1.00 96.56 90 LYS A N 1
ATOM 716 C CA . LYS A 1 90 ? 7.645 -3.139 -9.840 1.00 96.56 90 LYS A CA 1
ATOM 717 C C . LYS A 1 90 ? 7.298 -1.670 -9.638 1.00 96.56 90 LYS A C 1
ATOM 719 O O . LYS A 1 90 ? 6.747 -1.323 -8.598 1.00 96.56 90 LYS A O 1
ATOM 724 N N . TRP A 1 91 ? 7.561 -0.826 -10.636 1.00 96.75 91 TRP A N 1
ATOM 725 C CA . TRP A 1 91 ? 7.176 0.587 -10.583 1.00 96.75 91 TRP A CA 1
ATOM 726 C C . TRP A 1 91 ? 5.655 0.736 -10.537 1.00 96.75 91 TRP A C 1
ATOM 728 O O . TRP A 1 91 ? 5.144 1.495 -9.722 1.00 96.75 91 TRP A O 1
ATOM 738 N N . LYS A 1 92 ? 4.920 -0.064 -11.320 1.00 97.38 92 LYS A N 1
ATOM 739 C CA . LYS A 1 92 ? 3.450 -0.114 -11.249 1.00 97.38 92 LYS A CA 1
ATOM 740 C C . LYS A 1 92 ? 2.942 -0.597 -9.888 1.00 97.38 92 LYS A C 1
ATOM 742 O O . LYS A 1 92 ? 1.929 -0.104 -9.414 1.00 97.38 92 LYS A O 1
ATOM 747 N N . LEU A 1 93 ? 3.629 -1.532 -9.238 1.00 97.94 93 LEU A N 1
ATOM 748 C CA . LEU A 1 93 ? 3.235 -2.019 -7.915 1.00 97.94 93 LEU A CA 1
ATOM 749 C C . LEU A 1 93 ? 3.456 -0.973 -6.812 1.00 97.94 93 LEU A C 1
ATOM 751 O O . LEU A 1 93 ? 2.679 -0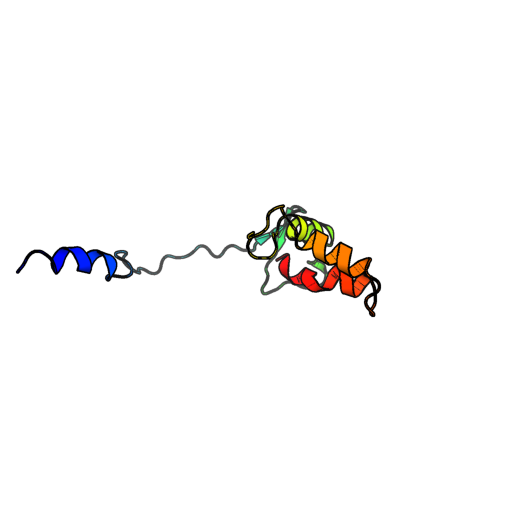.916 -5.865 1.00 97.94 93 LEU A O 1
ATOM 755 N N . LEU A 1 94 ? 4.508 -0.162 -6.926 1.00 97.31 94 LEU A N 1
ATOM 756 C CA . LEU A 1 94 ? 4.933 0.777 -5.883 1.00 97.31 94 LEU A CA 1
ATOM 757 C C . LEU A 1 94 ? 4.544 2.238 -6.156 1.00 97.31 94 LEU A C 1
ATOM 759 O O . LEU A 1 94 ? 4.901 3.101 -5.362 1.00 97.31 94 LEU A O 1
ATOM 763 N N . HIS A 1 95 ? 3.831 2.533 -7.247 1.00 97.00 95 HIS A N 1
ATOM 764 C CA . HIS A 1 95 ? 3.537 3.917 -7.645 1.00 97.00 95 HIS A CA 1
ATOM 765 C C . HIS A 1 95 ? 2.774 4.723 -6.579 1.00 97.00 95 HIS A C 1
ATOM 767 O O . HIS A 1 95 ? 3.127 5.875 -6.350 1.00 97.00 95 HIS A O 1
ATOM 773 N N . ASP A 1 96 ? 1.823 4.099 -5.875 1.00 97.88 96 ASP A N 1
ATOM 774 C CA . ASP A 1 96 ? 1.053 4.729 -4.787 1.00 97.88 96 ASP A CA 1
ATOM 775 C C . ASP A 1 96 ? 1.671 4.457 -3.393 1.00 97.88 96 ASP A C 1
ATOM 777 O O . ASP A 1 96 ? 1.044 4.709 -2.368 1.00 97.88 96 ASP A O 1
ATOM 781 N N . ALA A 1 97 ? 2.910 3.944 -3.297 1.00 96.81 97 ALA A N 1
ATOM 782 C CA . ALA A 1 97 ? 3.526 3.599 -2.004 1.00 96.81 97 ALA A CA 1
ATOM 783 C C . ALA A 1 97 ? 3.647 4.791 -1.036 1.00 96.81 97 ALA A C 1
ATOM 785 O O . ALA A 1 97 ? 3.679 4.590 0.177 1.00 96.81 97 ALA A O 1
ATOM 786 N N . GLY A 1 98 ? 3.693 6.019 -1.563 1.00 94.38 98 GLY A N 1
ATOM 787 C CA . GLY A 1 98 ? 3.720 7.246 -0.767 1.00 94.38 98 GLY A CA 1
ATOM 788 C C . GLY A 1 98 ? 2.435 7.518 0.018 1.00 94.38 98 GLY A C 1
ATOM 789 O O . GLY A 1 98 ? 2.488 8.271 0.978 1.00 94.38 98 GLY A O 1
ATOM 790 N N . GLU A 1 99 ? 1.306 6.889 -0.327 1.00 95.75 99 GLU A N 1
ATOM 791 C CA . GLU A 1 99 ? 0.050 7.047 0.422 1.00 95.75 99 GLU A CA 1
ATOM 792 C C . GLU A 1 99 ? 0.063 6.308 1.776 1.00 95.75 99 GLU A C 1
ATOM 794 O O . GLU A 1 99 ? -0.849 6.467 2.581 1.00 95.75 99 GLU A O 1
ATOM 799 N N . ALA A 1 100 ? 1.075 5.472 2.042 1.00 94.75 100 ALA A N 1
ATOM 800 C CA . ALA A 1 100 ? 1.135 4.637 3.240 1.00 94.75 100 ALA A CA 1
ATOM 801 C C . ALA A 1 100 ? 1.451 5.386 4.551 1.00 94.75 100 ALA A C 1
ATOM 803 O O . ALA A 1 100 ? 1.265 4.802 5.624 1.00 94.75 100 ALA A O 1
ATOM 804 N N . TYR A 1 101 ? 1.957 6.621 4.482 1.00 88.69 101 TYR A N 1
ATOM 805 C CA . TYR A 1 101 ? 2.478 7.388 5.621 1.00 88.69 101 TYR A CA 1
ATOM 806 C C . TYR A 1 101 ? 1.954 8.824 5.623 1.00 88.69 101 TYR A C 1
ATOM 808 O O . TYR A 1 101 ? 1.718 9.339 6.742 1.00 88.69 101 TYR A O 1
#

Radius of gyration: 22.09 Å; chains: 1; bounding box: 56×48×45 Å

Foldseek 3Di:
DPPPVVVVVVVVPPDPDPPPPPPPPPDPADAFPVGDGDDPVDDDPVNDDPVRLLVQQQPAAPPNPPDPDGDGSQNQLQCQLVDPDDDHSVCSNCVCSVVSD